Protein AF-A0A1G0WB66-F1 (afdb_monomer_lite)

Structure (mmCIF, N/CA/C/O backbone):
data_AF-A0A1G0WB66-F1
#
_entry.id   AF-A0A1G0WB66-F1
#
loop_
_atom_site.group_PDB
_atom_site.id
_atom_site.type_symbol
_atom_site.label_atom_id
_atom_site.label_alt_id
_atom_site.label_comp_id
_atom_site.label_asym_id
_atom_site.label_entity_id
_atom_site.label_seq_id
_atom_site.pdbx_PDB_ins_code
_atom_site.Cartn_x
_atom_site.Cartn_y
_atom_site.Cartn_z
_atom_site.occupancy
_atom_site.B_iso_or_equiv
_atom_site.auth_seq_id
_atom_site.auth_comp_id
_atom_site.auth_asym_id
_atom_site.auth_atom_id
_atom_site.pdbx_PDB_model_num
ATOM 1 N N . MET A 1 1 ? 5.733 -1.532 31.049 1.00 37.06 1 MET A N 1
ATOM 2 C CA . MET A 1 1 ? 5.187 -2.332 29.934 1.00 37.06 1 MET A CA 1
ATOM 3 C C . MET A 1 1 ? 3.950 -1.589 29.456 1.00 37.06 1 MET A C 1
ATOM 5 O O . MET A 1 1 ? 3.042 -1.422 30.255 1.00 37.06 1 MET A O 1
ATOM 9 N N . LYS A 1 2 ? 3.976 -0.964 28.270 1.00 36.56 2 LYS A N 1
ATOM 10 C CA . LYS A 1 2 ? 2.816 -0.217 27.756 1.00 36.56 2 LYS A CA 1
ATOM 11 C C . LYS A 1 2 ? 1.983 -1.172 26.912 1.00 36.56 2 LYS A C 1
ATOM 13 O O . LYS A 1 2 ? 2.478 -1.717 25.934 1.00 36.56 2 LYS A O 1
ATOM 18 N N . GLU A 1 3 ? 0.762 -1.403 27.363 1.00 39.06 3 GLU A N 1
ATOM 19 C CA . GLU A 1 3 ? -0.230 -2.246 26.713 1.00 39.06 3 GLU A CA 1
ATOM 20 C C . GLU A 1 3 ? -0.723 -1.529 25.447 1.00 39.06 3 GLU A C 1
ATOM 22 O O . GLU A 1 3 ? -1.383 -0.488 25.522 1.00 39.06 3 GLU A O 1
ATOM 27 N N . ASN A 1 4 ? -0.340 -2.045 24.277 1.00 42.53 4 ASN A N 1
ATOM 28 C CA . ASN A 1 4 ? -0.848 -1.573 22.992 1.00 42.53 4 ASN A CA 1
ATOM 29 C C . ASN A 1 4 ? -2.287 -2.065 22.839 1.00 42.53 4 ASN A C 1
ATOM 31 O O . ASN A 1 4 ? -2.540 -3.166 22.353 1.00 42.53 4 ASN A O 1
ATOM 35 N N . ARG A 1 5 ? -3.240 -1.240 23.274 1.00 46.72 5 ARG A N 1
ATOM 36 C CA . ARG A 1 5 ? -4.654 -1.427 22.950 1.00 46.72 5 ARG A CA 1
ATOM 37 C C . ARG A 1 5 ? -4.826 -1.261 21.440 1.00 46.72 5 ARG A C 1
ATOM 39 O O . ARG A 1 5 ? -4.783 -0.141 20.9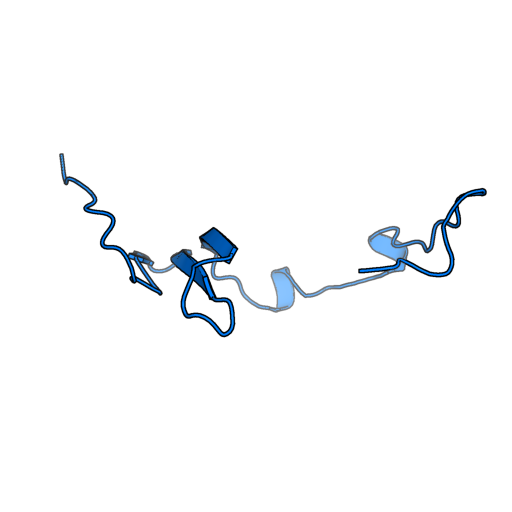40 1.00 46.72 5 ARG A O 1
ATOM 46 N N . LYS A 1 6 ? -5.007 -2.372 20.722 1.00 48.91 6 LYS A N 1
ATOM 47 C CA . LYS A 1 6 ? -5.561 -2.357 19.365 1.00 48.91 6 LYS A CA 1
ATOM 48 C C . LYS A 1 6 ? -7.021 -1.930 19.469 1.00 48.91 6 LYS A C 1
ATOM 50 O O . LYS A 1 6 ? -7.874 -2.710 19.882 1.00 48.91 6 LYS A O 1
ATOM 55 N N . THR A 1 7 ? -7.288 -0.668 19.170 1.00 50.78 7 THR A N 1
ATOM 56 C CA . THR A 1 7 ? -8.650 -0.149 19.040 1.00 50.78 7 THR A CA 1
ATOM 57 C C . THR A 1 7 ? -9.164 -0.522 17.645 1.00 50.78 7 THR A C 1
ATOM 59 O O . THR A 1 7 ? -8.486 -0.175 16.673 1.00 50.78 7 THR A O 1
ATOM 62 N N . PRO A 1 8 ? -10.316 -1.205 17.506 1.00 47.97 8 PRO A N 1
ATOM 63 C CA . PRO A 1 8 ? -10.912 -1.449 16.193 1.00 47.97 8 PRO A CA 1
ATOM 64 C C . PRO A 1 8 ? -11.213 -0.103 15.513 1.00 47.97 8 PRO A C 1
ATOM 66 O O . PRO A 1 8 ? -11.772 0.797 16.143 1.00 47.97 8 PRO A O 1
ATOM 69 N N . GLY A 1 9 ? -10.772 0.060 14.262 1.00 56.75 9 GLY A N 1
ATOM 70 C CA . GLY A 1 9 ? -10.962 1.281 13.463 1.00 56.75 9 GLY A CA 1
ATOM 71 C C . GLY A 1 9 ? -9.789 2.272 13.427 1.00 56.75 9 GLY A C 1
ATOM 72 O O . GLY A 1 9 ? -9.953 3.396 12.951 1.00 56.75 9 GLY A O 1
ATOM 73 N N . CYS A 1 10 ? -8.600 1.917 13.919 1.00 62.41 10 CYS A N 1
ATOM 74 C CA . CYS A 1 10 ? -7.457 2.830 13.880 1.00 62.41 10 CYS A CA 1
ATOM 75 C C . CYS A 1 10 ? -6.673 2.719 12.555 1.00 62.41 10 CYS A C 1
ATOM 77 O O . CYS A 1 10 ? -5.809 1.855 12.384 1.00 62.41 10 CYS A O 1
ATOM 7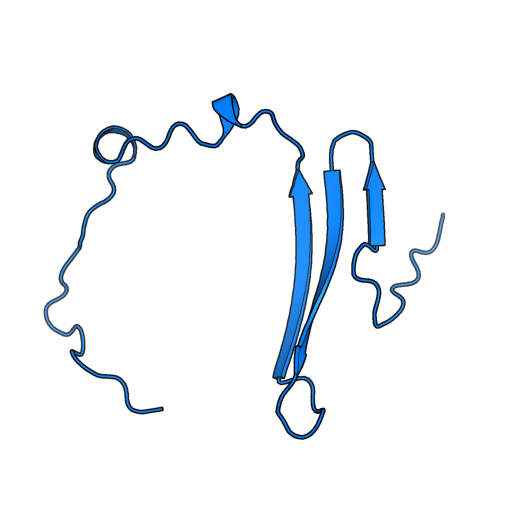9 N N . ALA A 1 11 ? -6.948 3.637 11.622 1.00 71.12 11 ALA A N 1
ATOM 80 C CA . ALA A 1 11 ? -6.264 3.713 10.324 1.00 71.12 11 ALA A CA 1
ATOM 81 C C . ALA A 1 11 ? -4.738 3.922 10.446 1.00 71.12 11 ALA A C 1
ATOM 83 O O . ALA A 1 11 ? -3.976 3.483 9.587 1.00 71.12 11 ALA A O 1
ATOM 84 N N . LEU A 1 12 ? -4.274 4.560 11.527 1.00 76.44 12 LEU A N 1
ATOM 85 C CA . LEU A 1 12 ? -2.857 4.821 11.794 1.00 76.44 12 LEU A CA 1
ATOM 86 C C . LEU A 1 12 ? -2.595 4.653 13.299 1.00 76.44 12 LEU A C 1
ATOM 88 O O . LEU A 1 12 ? -2.890 5.533 14.103 1.00 76.44 12 LEU A O 1
ATOM 92 N N . CYS A 1 13 ? -2.108 3.471 13.673 1.00 80.56 13 CYS A N 1
ATOM 93 C CA . CYS A 1 13 ? -2.014 2.982 15.051 1.00 80.56 13 CYS A CA 1
ATOM 94 C C . CYS A 1 13 ? -0.751 3.437 15.780 1.00 80.56 13 CYS A C 1
ATOM 96 O O . CYS A 1 13 ? -0.765 3.626 16.996 1.00 80.56 13 CYS A O 1
ATOM 98 N N . ALA A 1 14 ? 0.352 3.584 15.052 1.00 84.19 14 ALA A N 1
ATOM 99 C CA . ALA A 1 14 ? 1.612 4.029 15.620 1.00 84.19 14 ALA A CA 1
ATOM 100 C C . ALA A 1 14 ? 2.411 4.796 14.572 1.00 84.19 14 ALA A C 1
ATOM 102 O O . ALA A 1 14 ? 2.471 4.394 13.413 1.00 84.19 14 ALA A O 1
ATOM 103 N N . GLU A 1 15 ? 3.061 5.877 14.990 1.00 89.00 15 GLU A N 1
ATOM 104 C CA . GLU A 1 15 ? 3.945 6.662 14.138 1.00 89.00 15 GLU A CA 1
ATOM 105 C C . GLU A 1 15 ? 5.276 6.914 14.844 1.00 89.00 15 GLU A C 1
ATOM 107 O O . GLU A 1 15 ? 5.353 7.197 16.039 1.00 89.00 15 GLU A O 1
ATOM 112 N N . THR A 1 16 ? 6.344 6.811 14.067 1.00 89.94 16 THR A N 1
ATOM 113 C CA . THR A 1 16 ? 7.707 7.185 14.434 1.00 89.94 16 THR A CA 1
ATOM 114 C C . THR A 1 16 ? 8.287 8.043 13.313 1.00 89.94 16 THR A C 1
ATOM 116 O O . THR A 1 16 ? 7.717 8.140 12.227 1.00 89.94 16 THR A O 1
ATOM 119 N N . SER A 1 17 ? 9.478 8.608 13.514 1.00 89.44 17 SER A N 1
ATOM 120 C CA . SER A 1 17 ? 10.145 9.405 12.475 1.00 89.44 17 SER A CA 1
ATOM 121 C C . SER A 1 17 ? 10.407 8.640 11.171 1.00 89.44 17 SER A C 1
ATOM 123 O O . SER A 1 17 ? 10.482 9.255 10.110 1.00 89.44 17 SER A O 1
ATOM 125 N N . ARG A 1 18 ? 10.546 7.307 11.227 1.00 89.19 18 ARG A N 1
ATOM 126 C CA . ARG A 1 18 ? 10.910 6.479 10.064 1.00 89.19 18 ARG A CA 1
ATOM 127 C C . ARG A 1 18 ? 9.871 5.435 9.683 1.00 89.19 18 ARG A C 1
ATOM 129 O O . ARG A 1 18 ? 10.056 4.787 8.665 1.00 89.19 18 ARG A O 1
ATOM 136 N N . SER A 1 19 ? 8.805 5.242 10.453 1.00 91.75 19 SER A N 1
ATOM 137 C CA . SER A 1 19 ? 7.798 4.223 10.144 1.00 91.75 19 SER A CA 1
ATOM 138 C C . SER A 1 19 ? 6.428 4.554 10.711 1.00 91.75 19 SER A C 1
ATOM 140 O O . SER A 1 19 ? 6.336 5.290 11.695 1.00 91.75 19 SER A O 1
ATOM 142 N N . PHE A 1 20 ? 5.390 3.977 10.118 1.00 93.31 20 PHE A N 1
ATOM 143 C CA . PHE A 1 20 ? 4.037 3.994 10.656 1.00 93.31 20 PHE A CA 1
ATOM 144 C C . PHE A 1 20 ? 3.389 2.613 10.563 1.00 93.31 20 PHE A C 1
ATOM 146 O O . PHE A 1 20 ? 3.715 1.822 9.681 1.00 93.31 20 PHE A O 1
ATOM 153 N N . GLU A 1 21 ? 2.487 2.325 11.490 1.00 93.62 21 GLU A N 1
ATOM 154 C CA . GLU A 1 21 ? 1.687 1.102 11.536 1.00 93.62 21 GLU A CA 1
ATOM 155 C C . GLU A 1 21 ? 0.214 1.476 11.381 1.00 93.62 21 GLU A C 1
ATOM 157 O O . GLU A 1 21 ? -0.225 2.491 11.925 1.00 93.62 21 GLU A O 1
ATOM 162 N N . GLY A 1 22 ? -0.550 0.678 10.643 1.00 90.88 22 GLY A N 1
ATOM 163 C CA . GLY A 1 22 ? -1.965 0.927 10.386 1.00 90.88 22 GLY A CA 1
ATOM 164 C C . GLY A 1 22 ? -2.755 -0.362 10.223 1.00 90.88 22 GLY A C 1
ATOM 165 O O . GLY A 1 22 ? -2.190 -1.422 9.942 1.00 90.88 22 GLY A O 1
ATOM 166 N N . THR A 1 23 ? -4.066 -0.251 10.404 1.00 91.69 23 THR A N 1
ATOM 167 C CA . THR A 1 23 ? -5.026 -1.328 10.148 1.00 91.69 23 THR A CA 1
ATOM 168 C C . THR A 1 23 ? -6.028 -0.875 9.093 1.00 91.69 23 THR A C 1
ATOM 170 O O . THR A 1 23 ? -6.258 0.327 8.934 1.00 91.69 23 THR A O 1
ATOM 173 N N . GLY A 1 24 ? -6.588 -1.817 8.341 1.00 90.94 24 GLY A N 1
ATOM 174 C CA . GLY A 1 24 ? -7.560 -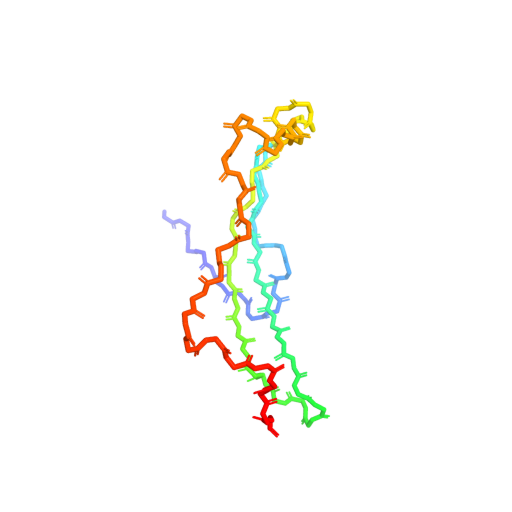1.535 7.292 1.00 90.94 24 GLY A CA 1
ATOM 175 C C . GLY A 1 24 ? -8.534 -2.687 7.104 1.00 90.94 24 GLY A C 1
ATOM 176 O O . GLY A 1 24 ? -8.214 -3.837 7.396 1.00 90.94 24 GLY A O 1
ATOM 177 N N . GLU A 1 25 ? -9.723 -2.360 6.615 1.00 94.19 25 GLU A N 1
ATOM 178 C CA . GLU A 1 25 ? -10.816 -3.303 6.396 1.00 94.19 25 GLU A CA 1
ATOM 179 C C . GLU A 1 25 ? -11.429 -3.052 5.015 1.00 94.19 25 GLU A C 1
ATOM 181 O O . GLU A 1 25 ? -11.571 -1.902 4.592 1.00 94.19 25 GLU A O 1
ATOM 186 N N . ILE A 1 26 ? -11.794 -4.124 4.312 1.00 92.56 26 ILE A N 1
ATOM 187 C CA . ILE A 1 26 ? -12.646 -4.059 3.121 1.00 92.56 26 ILE A CA 1
ATOM 188 C C . ILE A 1 26 ? -14.040 -4.493 3.550 1.00 92.56 26 ILE A C 1
ATOM 190 O O . ILE A 1 26 ? -14.218 -5.583 4.094 1.00 92.56 26 ILE A O 1
ATOM 194 N N . VAL A 1 27 ? -15.022 -3.632 3.302 1.00 94.50 27 VAL A N 1
ATOM 195 C CA . VAL A 1 27 ? -16.397 -3.806 3.772 1.00 94.50 27 VAL A CA 1
ATOM 196 C C . VAL A 1 27 ? -17.303 -4.129 2.584 1.00 94.50 27 VAL A C 1
ATOM 198 O O . VAL A 1 27 ? -17.235 -3.470 1.545 1.00 94.50 27 VAL A O 1
ATOM 201 N N . LEU A 1 28 ? -18.146 -5.150 2.732 1.00 94.62 28 LEU A N 1
ATOM 202 C CA . LEU A 1 28 ? -19.177 -5.510 1.761 1.00 94.62 28 LEU A CA 1
ATOM 203 C C . LEU A 1 28 ? -20.296 -4.457 1.741 1.00 94.62 28 LEU A C 1
ATOM 205 O O . LEU A 1 28 ? -20.495 -3.748 2.729 1.00 94.62 28 LEU A O 1
ATOM 209 N N . PRO A 1 29 ? -21.119 -4.396 0.677 1.00 95.25 29 PRO A N 1
ATOM 210 C CA . PRO A 1 29 ? -22.264 -3.482 0.625 1.00 95.25 29 PRO A CA 1
ATOM 211 C C . PRO A 1 29 ? -23.233 -3.610 1.814 1.00 95.25 29 PRO A C 1
ATOM 213 O O . PRO A 1 29 ? -23.910 -2.647 2.160 1.00 95.25 29 PRO A O 1
ATOM 216 N N . GLY A 1 30 ? -23.286 -4.785 2.455 1.00 92.88 30 GLY A N 1
ATOM 217 C CA . GLY A 1 30 ? -24.086 -5.044 3.657 1.00 92.88 30 GLY A CA 1
ATOM 218 C C . GLY A 1 30 ? -23.483 -4.536 4.973 1.00 92.88 30 GLY A C 1
ATOM 219 O O . GLY A 1 30 ? -24.097 -4.717 6.019 1.00 92.88 30 GLY A O 1
ATOM 220 N N . GLY A 1 31 ? -22.296 -3.923 4.949 1.00 90.19 31 GLY A N 1
ATOM 221 C CA . GLY A 1 31 ? -21.599 -3.436 6.144 1.00 90.19 31 GLY A CA 1
ATOM 222 C C . GLY A 1 31 ? -20.770 -4.495 6.879 1.00 90.19 31 GLY A C 1
ATOM 223 O O . GLY A 1 31 ? -20.100 -4.168 7.854 1.00 90.19 31 GLY A O 1
ATOM 224 N N . GLU A 1 32 ? -20.787 -5.748 6.419 1.00 95.19 32 GLU A N 1
ATOM 225 C CA . GLU A 1 32 ? -19.924 -6.810 6.939 1.00 95.19 32 GLU A CA 1
ATOM 226 C C . GLU A 1 32 ? -18.480 -6.636 6.452 1.00 95.19 32 GLU A C 1
ATOM 228 O O . GLU A 1 32 ? -18.237 -6.261 5.303 1.00 95.19 32 GLU A O 1
ATOM 233 N N . ILE A 1 33 ? -17.512 -6.928 7.320 1.00 93.25 33 ILE A N 1
ATOM 234 C CA . ILE A 1 33 ? -16.089 -6.898 6.977 1.00 93.25 33 ILE A CA 1
ATOM 235 C C . ILE A 1 33 ? -15.754 -8.164 6.183 1.00 93.25 33 ILE A C 1
ATOM 237 O O . ILE A 1 33 ? -15.779 -9.263 6.728 1.00 93.25 33 ILE A O 1
ATOM 241 N N . ALA A 1 34 ? -15.393 -8.003 4.910 1.00 94.75 34 ALA A N 1
ATOM 242 C CA . ALA A 1 34 ? -14.925 -9.103 4.068 1.00 94.75 34 ALA A CA 1
ATOM 243 C C . ALA A 1 34 ? -13.518 -9.560 4.468 1.00 94.75 34 ALA A C 1
ATOM 245 O O . ALA A 1 34 ? -13.214 -10.750 4.479 1.00 94.75 34 ALA A O 1
ATOM 246 N N . VAL A 1 35 ? -12.640 -8.599 4.767 1.00 94.69 35 VAL A N 1
ATOM 247 C CA . VAL A 1 35 ? -11.259 -8.862 5.175 1.00 94.69 35 VAL A CA 1
ATOM 248 C C . VAL A 1 35 ? -10.720 -7.706 6.008 1.00 94.69 35 VAL A C 1
ATOM 250 O O . VAL A 1 35 ? -11.057 -6.546 5.766 1.00 94.69 35 VAL A O 1
ATOM 253 N N . SER A 1 36 ? -9.857 -8.029 6.968 1.00 92.94 36 SER A N 1
ATOM 254 C CA . SER A 1 36 ? -9.060 -7.072 7.731 1.00 92.94 36 SER A CA 1
ATOM 255 C C . SER A 1 36 ? -7.569 -7.323 7.509 1.00 92.94 36 SER A C 1
ATOM 257 O O . SER A 1 36 ? -7.136 -8.441 7.222 1.00 92.94 36 SER A O 1
ATOM 259 N N . GLY A 1 37 ? -6.772 -6.266 7.612 1.00 91.62 37 GLY A N 1
ATOM 260 C CA . GLY A 1 37 ? -5.334 -6.316 7.406 1.00 91.62 37 GLY A CA 1
ATOM 261 C C . GLY A 1 37 ? -4.595 -5.338 8.304 1.00 91.62 37 GLY A C 1
ATOM 262 O O . GLY A 1 37 ? -5.131 -4.312 8.725 1.00 91.62 37 GLY A O 1
ATOM 263 N N . GLU A 1 38 ? -3.334 -5.655 8.575 1.00 93.12 38 GLU A N 1
ATOM 264 C CA . GLU A 1 38 ? -2.426 -4.810 9.343 1.00 93.12 38 GLU A CA 1
ATOM 265 C C . GLU A 1 38 ? -1.121 -4.646 8.575 1.00 93.12 38 GLU A C 1
ATOM 267 O O . GLU A 1 38 ? -0.635 -5.585 7.944 1.00 93.12 38 GLU A O 1
ATOM 272 N N . GLY A 1 39 ? -0.546 -3.448 8.624 1.00 90.62 39 GLY A N 1
ATOM 273 C CA . GLY A 1 39 ? 0.659 -3.127 7.874 1.00 90.62 39 GLY A CA 1
ATOM 274 C C . GLY A 1 39 ? 1.596 -2.217 8.647 1.00 90.62 39 GLY A C 1
ATOM 275 O O . GLY A 1 39 ? 1.162 -1.320 9.371 1.00 90.62 39 GLY A O 1
ATOM 276 N N . LYS A 1 40 ? 2.896 -2.435 8.445 1.00 92.12 40 LYS A N 1
ATOM 277 C CA . LYS A 1 40 ? 3.967 -1.549 8.894 1.00 92.12 40 LYS A CA 1
ATOM 278 C C . LYS A 1 40 ? 4.712 -1.011 7.685 1.00 92.12 40 LYS A C 1
ATOM 280 O O . LYS A 1 40 ? 5.224 -1.775 6.875 1.00 92.12 40 LYS A O 1
ATOM 285 N N . TYR A 1 41 ? 4.817 0.304 7.607 1.00 90.06 41 TYR A N 1
ATOM 286 C CA . TYR A 1 41 ? 5.363 1.014 6.464 1.00 90.06 41 TYR A CA 1
ATOM 287 C C . TYR A 1 41 ? 6.590 1.811 6.882 1.00 90.06 41 TYR A C 1
ATOM 289 O O . TYR A 1 41 ? 6.577 2.510 7.897 1.00 90.06 41 TYR A O 1
ATOM 297 N N . LEU A 1 42 ? 7.657 1.714 6.094 1.00 91.44 42 LEU A N 1
ATOM 298 C CA . LEU A 1 42 ? 8.894 2.456 6.305 1.00 91.44 42 LEU A CA 1
ATOM 299 C C . LEU A 1 42 ? 8.906 3.706 5.416 1.00 91.44 42 LEU A C 1
ATOM 301 O O . LEU A 1 42 ? 8.644 3.634 4.220 1.00 91.44 42 LEU A O 1
ATOM 305 N N . ARG A 1 43 ? 9.242 4.858 5.994 1.00 90.31 43 ARG A N 1
ATOM 306 C CA . ARG A 1 43 ? 9.428 6.113 5.260 1.00 90.31 43 ARG A CA 1
ATOM 307 C C . ARG A 1 43 ? 10.840 6.152 4.688 1.00 90.31 43 ARG A C 1
ATOM 309 O O . ARG A 1 43 ? 11.819 6.157 5.439 1.00 90.31 43 ARG A O 1
ATOM 316 N N . MET A 1 44 ? 10.944 6.200 3.364 1.00 89.25 44 MET A N 1
ATOM 317 C CA . MET A 1 44 ? 12.211 6.288 2.639 1.00 89.25 44 MET A CA 1
ATOM 318 C C . MET A 1 44 ? 12.121 7.322 1.510 1.00 89.25 44 MET A C 1
ATOM 320 O O . MET A 1 44 ? 11.035 7.518 0.968 1.00 89.25 44 MET A O 1
ATOM 324 N N . PRO A 1 45 ? 13.241 7.977 1.147 1.00 90.00 45 PRO A N 1
ATOM 325 C CA . PRO A 1 45 ? 13.315 8.783 -0.069 1.00 90.00 45 PRO A CA 1
ATOM 326 C C . PRO A 1 45 ? 12.918 7.960 -1.296 1.00 90.00 45 PRO A C 1
ATOM 328 O O . PRO A 1 45 ? 13.301 6.790 -1.398 1.00 90.00 45 PRO A O 1
ATOM 331 N N . ILE A 1 46 ? 12.166 8.569 -2.212 1.00 86.62 46 ILE A N 1
ATOM 332 C CA . ILE A 1 46 ? 11.599 7.885 -3.380 1.00 86.62 46 ILE A CA 1
ATOM 333 C C . ILE A 1 46 ? 12.693 7.317 -4.287 1.00 86.62 46 ILE A C 1
ATOM 335 O O . ILE A 1 46 ? 12.568 6.205 -4.792 1.00 86.62 46 ILE A O 1
ATOM 339 N N . GLU A 1 47 ? 13.827 8.008 -4.383 1.00 88.75 47 GLU A N 1
ATOM 340 C CA . GLU A 1 47 ? 14.992 7.615 -5.176 1.00 88.75 47 GLU A CA 1
ATOM 341 C C . GLU A 1 47 ? 15.588 6.278 -4.711 1.00 88.75 47 GLU A C 1
ATOM 343 O O . GLU A 1 47 ? 16.267 5.604 -5.478 1.00 88.75 47 GLU A O 1
ATOM 348 N N . LYS A 1 48 ? 15.333 5.871 -3.457 1.00 85.62 48 LYS A N 1
ATOM 349 C CA . LYS A 1 48 ? 15.808 4.592 -2.909 1.00 85.62 48 LYS A CA 1
ATOM 350 C C . LYS A 1 48 ? 14.886 3.407 -3.181 1.00 85.62 48 LYS A C 1
ATOM 352 O O . LYS A 1 48 ? 15.322 2.280 -2.982 1.00 85.62 48 LYS A O 1
ATOM 357 N N . ILE A 1 49 ? 13.624 3.646 -3.534 1.00 84.00 49 ILE A N 1
ATOM 358 C CA . ILE A 1 49 ? 12.595 2.593 -3.617 1.00 84.00 49 ILE A CA 1
ATOM 359 C C . ILE A 1 49 ? 11.893 2.530 -4.974 1.00 84.00 49 ILE A C 1
ATOM 361 O O . 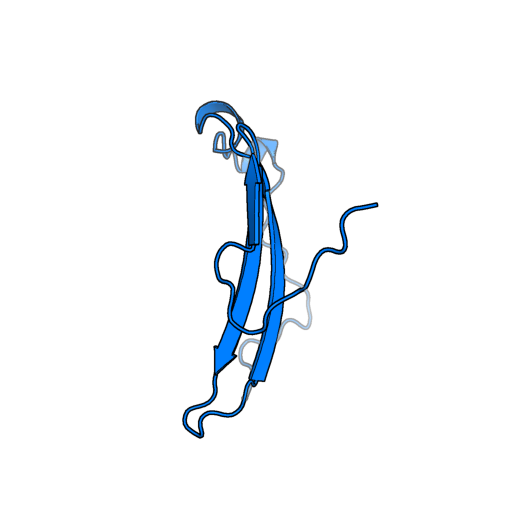ILE A 1 49 ? 11.266 1.524 -5.276 1.00 84.00 49 ILE A O 1
ATOM 365 N N . ALA A 1 50 ? 11.993 3.583 -5.787 1.00 80.75 50 ALA A N 1
ATOM 366 C CA . ALA A 1 50 ? 11.318 3.687 -7.077 1.00 80.75 50 ALA A CA 1
ATOM 367 C C . ALA A 1 50 ? 12.274 3.644 -8.275 1.00 80.75 50 ALA A C 1
ATOM 369 O O . ALA A 1 50 ? 11.864 3.976 -9.386 1.00 80.75 50 ALA A O 1
ATOM 370 N N . ASN A 1 51 ? 13.529 3.223 -8.079 1.00 81.00 51 ASN A N 1
ATOM 371 C CA . ASN A 1 51 ? 14.405 2.887 -9.198 1.00 81.00 51 ASN A CA 1
ATOM 372 C C . ASN A 1 51 ? 13.975 1.533 -9.784 1.00 81.00 51 ASN A C 1
ATOM 374 O O . ASN A 1 51 ? 14.583 0.500 -9.518 1.00 81.00 51 ASN A O 1
ATOM 378 N N . PHE A 1 52 ? 12.843 1.534 -10.484 1.00 79.81 52 PHE A N 1
ATOM 379 C CA . PHE A 1 52 ? 12.303 0.352 -11.133 1.00 79.81 52 PHE A CA 1
ATOM 380 C C . PHE A 1 52 ? 12.965 0.179 -12.498 1.00 79.81 52 PHE A C 1
ATOM 382 O O . PHE A 1 52 ? 12.709 0.952 -13.420 1.00 79.81 52 PHE A O 1
ATOM 389 N N . ASP A 1 53 ? 13.779 -0.862 -12.622 1.00 82.56 53 ASP A N 1
ATOM 390 C CA . ASP A 1 53 ? 14.365 -1.290 -13.889 1.00 82.56 53 ASP A CA 1
ATOM 391 C C . ASP A 1 53 ? 13.898 -2.716 -14.194 1.00 82.56 53 ASP A C 1
ATOM 393 O O . ASP A 1 53 ? 14.188 -3.661 -13.463 1.00 82.56 53 ASP A O 1
ATOM 397 N N . ARG A 1 54 ? 13.130 -2.887 -15.267 1.00 77.38 54 ARG A N 1
ATOM 398 C CA . ARG A 1 54 ? 12.553 -4.187 -15.618 1.00 77.38 54 ARG A CA 1
ATOM 399 C C . ARG A 1 54 ? 13.619 -5.238 -15.948 1.00 77.38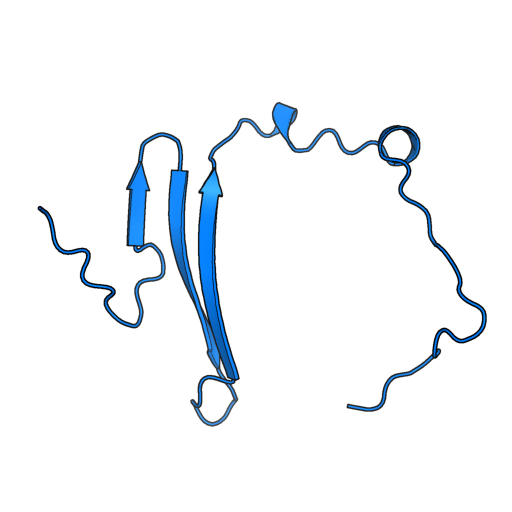 54 ARG A C 1
ATOM 401 O O . ARG A 1 54 ? 13.394 -6.413 -15.660 1.00 77.38 54 ARG A O 1
ATOM 408 N N . GLU A 1 55 ? 14.722 -4.827 -16.570 1.00 79.75 55 GLU A N 1
ATOM 409 C CA . GLU A 1 55 ? 15.810 -5.718 -16.978 1.00 79.75 55 GLU A CA 1
ATOM 410 C C . GLU A 1 55 ? 16.671 -6.099 -15.774 1.00 79.75 55 GLU A C 1
ATOM 412 O O . GLU A 1 55 ? 16.922 -7.284 -15.562 1.00 79.75 55 GLU A O 1
ATOM 417 N N . GLU A 1 56 ? 17.046 -5.124 -14.939 1.00 84.38 56 GLU A N 1
ATOM 418 C CA . GLU A 1 56 ? 17.806 -5.376 -13.706 1.00 84.38 56 GLU A CA 1
ATOM 419 C C . GLU A 1 56 ? 17.017 -6.249 -12.719 1.00 84.38 56 GLU A C 1
ATOM 421 O O . GLU A 1 56 ? 17.572 -7.151 -12.093 1.00 84.38 56 GLU A O 1
ATOM 426 N N . ASN A 1 57 ? 15.707 -6.012 -12.597 1.00 84.06 57 ASN A N 1
ATOM 427 C CA . ASN A 1 57 ? 14.850 -6.716 -11.642 1.00 84.06 57 ASN A CA 1
ATOM 428 C C . ASN A 1 57 ? 14.268 -8.034 -12.194 1.00 84.06 57 ASN A C 1
ATOM 430 O O . ASN A 1 57 ? 13.428 -8.646 -11.535 1.00 84.06 57 ASN A O 1
ATOM 434 N N . ASP A 1 58 ? 14.680 -8.461 -13.392 1.00 83.88 58 ASP A N 1
ATOM 435 C CA . ASP A 1 58 ? 14.264 -9.704 -14.058 1.00 83.88 58 ASP A CA 1
ATOM 436 C C . ASP A 1 58 ? 12.735 -9.907 -14.144 1.00 83.88 58 ASP A C 1
ATOM 438 O O . ASP A 1 58 ? 12.207 -11.019 -14.057 1.00 83.88 58 ASP A O 1
ATOM 442 N N . TRP A 1 59 ? 11.985 -8.816 -14.322 1.00 86.56 59 TRP A N 1
ATOM 443 C CA . TRP A 1 59 ? 10.526 -8.872 -14.418 1.00 86.56 59 TRP A CA 1
ATOM 444 C C . TRP A 1 59 ? 10.090 -9.415 -15.781 1.00 86.56 59 TRP A C 1
ATOM 446 O O . TRP A 1 59 ? 10.151 -8.729 -16.813 1.00 86.56 59 TRP A O 1
ATOM 456 N N . ARG A 1 60 ? 9.570 -10.646 -15.781 1.00 84.38 60 ARG A N 1
ATOM 457 C CA . ARG A 1 60 ? 9.123 -11.356 -16.985 1.00 84.38 60 ARG A CA 1
ATOM 458 C C . ARG A 1 60 ? 7.651 -11.727 -16.913 1.00 84.38 60 ARG A C 1
ATOM 460 O O . ARG A 1 60 ? 7.139 -12.108 -15.868 1.00 84.38 60 ARG A O 1
ATOM 467 N N . VAL A 1 61 ? 6.991 -11.664 -18.067 1.00 84.69 61 VAL A N 1
ATOM 468 C CA . VAL A 1 61 ? 5.689 -12.312 -18.248 1.00 84.69 61 VAL A CA 1
ATOM 469 C C . VAL A 1 61 ? 5.975 -13.786 -18.502 1.00 84.69 61 VAL A C 1
ATOM 471 O O . VAL A 1 61 ? 6.534 -14.132 -19.543 1.00 84.69 61 VAL A O 1
ATOM 474 N N . VAL A 1 62 ? 5.652 -14.640 -17.535 1.00 86.44 62 VAL A N 1
ATOM 475 C CA . VAL A 1 62 ? 5.808 -16.092 -17.651 1.00 86.44 62 VAL A CA 1
ATOM 476 C C . VAL A 1 62 ? 4.447 -16.671 -17.994 1.00 86.44 62 VAL A C 1
ATOM 478 O O . VAL A 1 62 ? 3.561 -16.669 -17.152 1.00 86.44 62 VAL A O 1
ATOM 481 N N . ARG A 1 63 ? 4.288 -17.156 -19.228 1.00 83.38 63 ARG A N 1
ATOM 482 C CA . ARG A 1 63 ? 3.100 -17.922 -19.615 1.00 83.38 63 ARG A CA 1
ATOM 483 C C . ARG A 1 63 ? 3.275 -19.356 -19.148 1.00 83.38 63 ARG A C 1
ATOM 485 O O . ARG A 1 63 ? 4.284 -19.981 -19.481 1.00 83.38 63 ARG A O 1
ATOM 492 N N . ILE A 1 64 ? 2.307 -19.867 -18.402 1.00 86.19 64 ILE A N 1
ATOM 493 C CA . ILE A 1 64 ? 2.239 -21.287 -18.049 1.00 86.19 64 ILE A CA 1
ATOM 494 C C . ILE A 1 64 ? 1.177 -21.971 -18.910 1.00 86.19 64 ILE A C 1
ATOM 496 O O . ILE A 1 64 ? 0.182 -21.362 -19.281 1.00 86.19 64 ILE A O 1
ATOM 500 N N . GLU A 1 65 ? 1.402 -23.238 -19.258 1.00 84.56 65 GLU A N 1
ATOM 501 C CA . GLU A 1 65 ? 0.605 -23.968 -20.261 1.00 84.56 65 GLU A CA 1
ATOM 502 C C . GLU A 1 65 ? -0.895 -24.060 -19.922 1.00 84.56 65 GLU A C 1
ATOM 504 O O . GLU A 1 65 ? -1.720 -24.158 -20.820 1.00 84.56 65 GLU A O 1
ATOM 509 N N . ASN A 1 66 ? -1.247 -23.972 -18.635 1.00 86.19 66 ASN A N 1
ATOM 510 C CA . ASN A 1 66 ? -2.621 -24.067 -18.134 1.00 86.19 66 ASN A CA 1
ATOM 511 C C . ASN A 1 66 ? -3.102 -22.766 -17.464 1.00 86.19 66 ASN A C 1
ATOM 513 O O . ASN A 1 66 ? -3.877 -22.820 -16.511 1.00 86.19 66 ASN A O 1
ATOM 517 N N . GLU A 1 67 ? -2.593 -21.606 -17.885 1.00 86.19 67 GLU A N 1
ATOM 518 C CA . GLU A 1 67 ? -3.091 -20.314 -17.400 1.00 86.19 67 GLU A CA 1
ATOM 519 C C . GLU A 1 67 ? -4.512 -20.072 -17.949 1.00 86.19 67 GLU A C 1
ATOM 521 O O . GLU A 1 67 ? -4.686 -20.089 -19.168 1.00 86.19 67 GLU A O 1
ATOM 526 N N . PRO A 1 68 ? -5.542 -19.911 -17.096 1.00 86.56 68 PRO A N 1
ATOM 527 C CA . PRO A 1 68 ? -6.904 -19.682 -17.565 1.00 86.56 68 PRO A CA 1
ATOM 528 C C . PRO A 1 68 ? -7.053 -18.260 -18.120 1.00 86.56 68 PRO A C 1
ATOM 530 O O . PRO A 1 68 ? -6.642 -17.296 -17.475 1.00 86.56 68 PRO A O 1
ATOM 533 N N . ASP A 1 69 ? -7.690 -18.129 -19.286 1.00 85.81 69 ASP A N 1
ATOM 534 C CA . ASP A 1 69 ? -7.968 -16.824 -19.903 1.00 85.81 69 ASP A CA 1
ATOM 535 C C . ASP A 1 69 ? -9.037 -16.024 -19.132 1.00 85.81 69 ASP A C 1
ATOM 537 O O . ASP A 1 69 ? -9.033 -14.793 -19.149 1.00 85.81 69 ASP A O 1
ATOM 541 N N . GLU A 1 70 ? -9.944 -16.715 -18.434 1.00 86.94 70 GLU A N 1
ATOM 542 C CA . GLU A 1 70 ? -11.046 -16.121 -17.674 1.00 86.94 70 GLU A CA 1
ATOM 543 C C . GLU A 1 70 ? -11.244 -16.840 -16.330 1.00 86.94 70 GLU A C 1
ATOM 545 O O . GLU A 1 70 ? -11.019 -18.045 -16.204 1.00 86.94 70 GLU A O 1
ATOM 550 N N . ILE A 1 71 ? -11.681 -16.087 -15.316 1.00 86.12 71 ILE A N 1
ATOM 551 C CA . ILE A 1 71 ? -12.063 -16.598 -13.994 1.00 86.12 71 ILE A CA 1
ATOM 552 C C . ILE A 1 71 ? -13.504 -16.150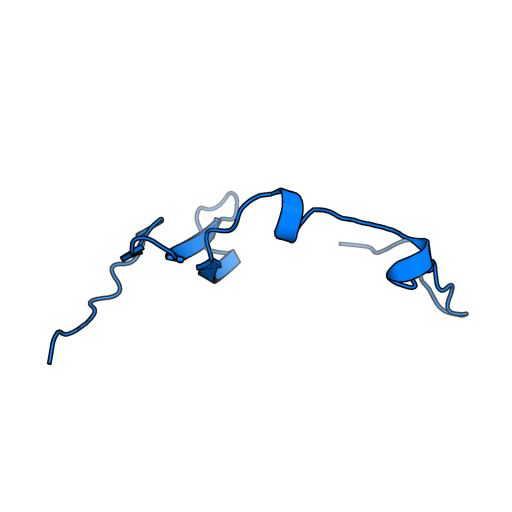 -13.739 1.00 86.12 71 ILE A C 1
ATOM 554 O O . ILE A 1 71 ? -13.771 -14.948 -13.684 1.00 86.12 71 ILE A O 1
ATOM 558 N N . GLU A 1 72 ? -14.426 -17.102 -13.583 1.00 80.31 72 GLU A N 1
ATOM 559 C CA . GLU A 1 72 ? -15.781 -16.814 -13.100 1.00 80.31 72 GLU A CA 1
ATOM 560 C C . GLU A 1 72 ? -15.734 -16.512 -11.593 1.00 80.31 72 GLU A C 1
ATOM 562 O O . GLU A 1 72 ? -15.081 -17.232 -10.831 1.00 80.31 72 GLU A O 1
ATOM 567 N N . ILE A 1 73 ? -16.393 -15.422 -11.184 1.00 75.31 73 ILE A N 1
ATOM 568 C CA . ILE A 1 73 ? -16.434 -14.908 -9.803 1.00 75.31 73 ILE A CA 1
ATOM 569 C C . ILE A 1 73 ? -17.784 -15.236 -9.171 1.00 75.31 73 ILE A C 1
ATOM 571 O O . ILE A 1 73 ? -18.812 -14.963 -9.834 1.00 75.31 73 ILE A O 1
#

Sequence (73 aa):
MKENRKTPGCALCAETSRSFEGTGEIVLPGGEIAVSGEGKYLRMPIEKIANFDREENDWRVVRIENEPDEIEI

Foldseek 3Di:
DDDQPPDPPFQWRDDDPFKTKGKDFDADPVRHTPDIDIDMDTDDDCVVPVPDDCVVVVPDDDDDPPDDPDDDD

Radius of gyration: 19.32 Å; chains: 1; bounding box: 42×34×50 Å

Secondary structure (DSSP, 8-state):
-------TT-SS-EE-SSEEEEEEEEE-TTS-EEEEEEEEEE---GGGT----TTTTT------TT--S----

pLDDT: mean 81.95, std 15.15, range [36.56, 95.25]